Protein AF-A0A0M2KD01-F1 (afdb_monomer)

Mean predicted aligned error: 5.61 Å

Secondary structure (DSSP, 8-state):
-B-HHHHHHHHS---SS-B---GGGEEEE-TTSSEEEEEEEEEEETTEEEEEEEETTEEEEEEEE-SSGGGS--TT-TT--EEEES---

InterPro domains:
  IPR008995 Molybdate/tungstate binding, C-terminal [SSF50331] (18-85)
  IPR013611 Transport-associated OB, type 2 [PF08402] (19-73)

Organism: NCBI:txid65700

Radius of gyration: 12.97 Å; Cα contacts (8 Å, |Δi|>4): 170; chains: 1; bounding box: 30×27×35 Å

pLDDT: mean 83.93, std 12.1, range [38.66, 94.69]

Structure (mmCIF, N/CA/C/O backbone):
data_AF-A0A0M2KD01-F1
#
_entry.id   AF-A0A0M2KD01-F1
#
loop_
_atom_site.group_PDB
_atom_site.id
_atom_site.type_symbol
_atom_site.label_atom_id
_atom_site.label_alt_id
_atom_site.label_comp_id
_atom_site.label_asym_id
_atom_site.label_entity_id
_atom_site.label_seq_id
_atom_site.pdbx_PDB_ins_code
_atom_site.Cartn_x
_atom_site.Cartn_y
_atom_site.Cartn_z
_atom_site.occupancy
_atom_site.B_iso_or_equiv
_atom_site.auth_seq_id
_atom_site.auth_comp_id
_atom_site.auth_asym_id
_atom_site.auth_atom_id
_atom_site.pdbx_PDB_model_num
ATOM 1 N N . MET A 1 1 ? -2.910 9.184 7.763 1.00 84.50 1 MET A N 1
ATOM 2 C CA .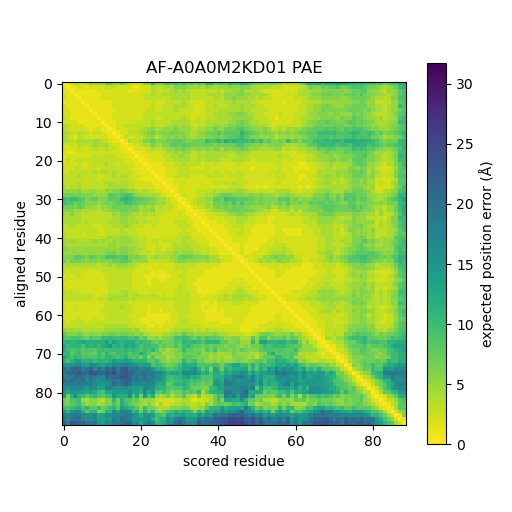 MET A 1 1 ? -3.438 8.828 9.096 1.00 84.50 1 MET A CA 1
ATOM 3 C C . MET A 1 1 ? -4.487 7.761 8.898 1.00 84.50 1 MET A C 1
ATOM 5 O O . MET A 1 1 ? -5.255 7.880 7.952 1.00 84.50 1 MET A O 1
ATOM 9 N N . LEU A 1 2 ? -4.478 6.731 9.732 1.00 89.06 2 LEU A N 1
ATOM 10 C CA . LEU A 1 2 ? -5.461 5.655 9.724 1.00 89.06 2 LEU A CA 1
ATOM 11 C C . LEU A 1 2 ? -6.469 5.887 10.845 1.00 89.06 2 LEU A C 1
ATOM 13 O O . LEU A 1 2 ? -6.091 6.286 11.952 1.00 89.06 2 LEU A O 1
ATOM 17 N N . THR A 1 3 ? -7.743 5.612 10.578 1.00 92.56 3 THR A N 1
ATOM 18 C CA . THR A 1 3 ? -8.738 5.508 11.651 1.00 92.56 3 THR A CA 1
ATOM 19 C C . THR A 1 3 ? -8.442 4.288 12.527 1.00 92.56 3 THR A C 1
ATOM 21 O O . THR A 1 3 ? -7.724 3.374 12.118 1.00 92.56 3 THR A O 1
ATOM 24 N N . VAL A 1 4 ? -9.023 4.249 13.729 1.00 91.56 4 VAL A N 1
ATOM 25 C CA . VAL A 1 4 ? -8.922 3.082 14.621 1.00 91.56 4 VAL A CA 1
ATOM 26 C C . VAL A 1 4 ? -9.415 1.813 13.920 1.00 91.56 4 VAL A C 1
ATOM 28 O O . VAL A 1 4 ? -8.757 0.781 13.991 1.00 91.56 4 VAL A O 1
ATOM 31 N N . GLU A 1 5 ? -10.527 1.898 13.186 1.00 91.00 5 GLU A N 1
ATOM 32 C CA . GLU A 1 5 ? -11.082 0.761 12.447 1.00 91.00 5 GLU A CA 1
ATOM 33 C C . GLU A 1 5 ? -10.147 0.292 11.324 1.00 91.00 5 GLU A C 1
ATOM 35 O O . GLU A 1 5 ? -9.915 -0.905 11.169 1.00 91.00 5 GLU A O 1
ATOM 40 N N . GLN A 1 6 ? -9.553 1.222 10.570 1.00 91.19 6 GLN A N 1
ATOM 41 C CA . GLN A 1 6 ? -8.584 0.891 9.523 1.00 91.19 6 GLN A CA 1
ATOM 42 C C . GLN A 1 6 ? -7.326 0.247 10.109 1.00 91.19 6 GLN A C 1
ATOM 44 O O . GLN A 1 6 ? -6.851 -0.762 9.594 1.00 91.19 6 GLN A O 1
ATOM 49 N N . ALA A 1 7 ? -6.799 0.801 11.202 1.00 88.69 7 ALA A N 1
ATOM 50 C CA . ALA A 1 7 ? -5.630 0.258 11.881 1.00 88.69 7 ALA A CA 1
ATOM 51 C C . ALA A 1 7 ? -5.910 -1.141 12.455 1.00 88.69 7 ALA A C 1
ATOM 53 O O . ALA A 1 7 ? -5.079 -2.040 12.311 1.00 88.69 7 ALA A O 1
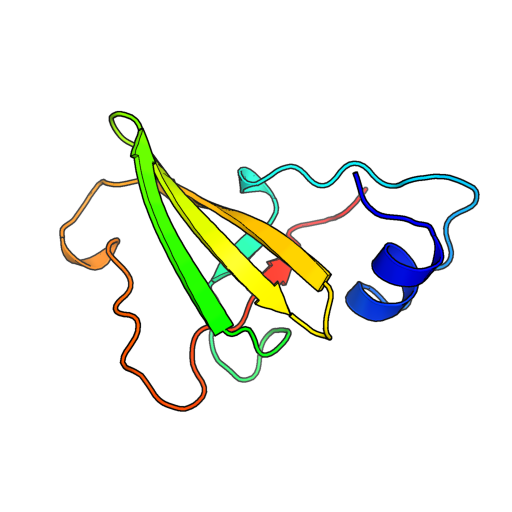ATOM 54 N N . TYR A 1 8 ? -7.098 -1.352 13.027 1.00 89.94 8 TYR A N 1
ATOM 55 C CA . TYR A 1 8 ? -7.544 -2.660 13.495 1.00 89.94 8 TYR A CA 1
ATOM 56 C C . TYR A 1 8 ? -7.670 -3.660 12.344 1.00 89.94 8 TYR A C 1
ATOM 58 O O . TYR A 1 8 ? -7.103 -4.745 12.419 1.00 89.94 8 TYR A O 1
ATOM 66 N N . ARG A 1 9 ? -8.329 -3.283 11.243 1.00 89.12 9 ARG A N 1
ATOM 67 C CA . ARG A 1 9 ? -8.496 -4.145 10.064 1.00 89.12 9 ARG A CA 1
ATOM 68 C C . ARG A 1 9 ? -7.151 -4.609 9.508 1.00 89.12 9 ARG A C 1
ATOM 70 O O . ARG A 1 9 ? -6.995 -5.774 9.170 1.00 89.12 9 ARG A O 1
ATOM 77 N N . LEU A 1 10 ? -6.181 -3.701 9.452 1.00 87.38 10 LEU A N 1
ATOM 78 C CA . LEU A 1 10 ? -4.859 -3.969 8.900 1.00 87.38 10 LEU A CA 1
ATOM 79 C C . LEU A 1 10 ? -3.935 -4.747 9.842 1.00 87.38 10 LEU A C 1
ATOM 81 O O . LEU A 1 10 ? -3.099 -5.508 9.373 1.00 87.38 10 LEU A O 1
ATOM 85 N N . THR A 1 11 ? -4.026 -4.556 11.158 1.00 85.12 11 THR A N 1
ATOM 86 C CA . THR A 1 11 ? -3.024 -5.104 12.097 1.00 85.12 11 THR A CA 1
ATOM 87 C C . THR A 1 11 ? -3.578 -6.131 13.079 1.00 85.12 11 THR A C 1
ATOM 89 O O . THR A 1 11 ? -2.800 -6.804 13.752 1.00 85.12 11 THR A O 1
ATOM 92 N N . GLY A 1 12 ? -4.902 -6.222 13.216 1.00 87.31 12 GLY A N 1
ATOM 93 C CA . GLY A 1 12 ? -5.587 -6.966 14.275 1.00 87.31 12 GLY A CA 1
ATOM 94 C C . GLY A 1 12 ? -5.428 -6.361 15.676 1.00 87.31 12 GLY A C 1
ATOM 95 O O . GLY A 1 12 ? -5.954 -6.917 16.639 1.00 87.31 12 GLY A O 1
ATOM 96 N N . LYS A 1 13 ? -4.709 -5.239 15.823 1.00 87.56 13 LYS A N 1
ATOM 97 C CA . LYS A 1 13 ? -4.458 -4.585 17.113 1.00 87.56 13 LYS A CA 1
ATOM 98 C C . LYS A 1 13 ? -5.490 -3.494 17.384 1.00 87.56 13 LYS A C 1
ATOM 100 O O . LYS A 1 13 ? -5.854 -2.732 16.491 1.00 87.56 13 LYS A O 1
ATOM 105 N N . SER A 1 14 ? -5.945 -3.399 18.629 1.00 87.19 14 SER A N 1
ATOM 106 C CA . SER A 1 14 ? -6.791 -2.298 19.093 1.00 87.19 14 SER A CA 1
ATOM 107 C C . SER A 1 14 ? -5.954 -1.046 19.355 1.00 87.19 14 SER A C 1
ATOM 109 O O . SER A 1 14 ? -4.935 -1.125 20.040 1.00 87.19 14 SER A O 1
ATOM 111 N N . PHE A 1 15 ? -6.423 0.109 18.886 1.00 88.94 15 PHE A N 1
ATOM 112 C CA . PHE A 1 15 ? -5.809 1.414 19.146 1.00 88.94 15 PHE A CA 1
ATOM 113 C C . PHE A 1 15 ? -6.831 2.352 19.787 1.00 88.94 15 PHE A C 1
ATOM 115 O O . PHE A 1 15 ? -8.015 2.297 19.467 1.00 88.94 15 PHE A O 1
ATOM 122 N N . THR A 1 16 ? -6.379 3.229 20.680 1.00 88.75 16 THR A N 1
ATOM 123 C CA . THR A 1 16 ? -7.238 4.212 21.365 1.00 88.75 16 THR A CA 1
ATOM 124 C C . THR A 1 16 ? -7.355 5.541 20.610 1.00 88.75 16 THR A C 1
ATOM 126 O O . THR A 1 16 ? -8.093 6.426 21.033 1.00 88.75 16 THR A O 1
ATOM 129 N N . GLY A 1 17 ? -6.658 5.687 19.479 1.00 89.25 17 GLY A N 1
ATOM 130 C CA . GLY A 1 17 ? -6.644 6.898 18.661 1.00 89.25 17 GLY A CA 1
ATOM 131 C C . GLY A 1 17 ? -6.194 6.631 17.225 1.00 89.25 17 GLY A C 1
ATOM 132 O O . GLY A 1 17 ? -5.879 5.498 16.859 1.00 89.25 17 GLY A O 1
ATOM 133 N N . GLN A 1 18 ? -6.189 7.681 16.397 1.00 88.75 18 GLN A N 1
ATOM 134 C CA . GLN A 1 18 ? -5.709 7.576 15.018 1.00 88.75 18 GLN A CA 1
ATOM 135 C C . GLN A 1 18 ? -4.248 7.129 14.979 1.00 88.75 18 GLN A C 1
ATOM 137 O O . GLN A 1 18 ? -3.430 7.561 15.791 1.00 88.75 18 GLN A O 1
ATOM 142 N N . VAL A 1 19 ? -3.920 6.299 13.992 1.00 90.12 19 VAL A N 1
ATOM 143 C CA . VAL A 1 19 ? -2.578 5.739 13.840 1.00 90.12 19 VAL A CA 1
ATOM 144 C C . VAL A 1 19 ? -1.873 6.407 12.669 1.00 90.12 19 VAL A C 1
ATOM 146 O O . VAL A 1 19 ? -2.356 6.414 11.531 1.00 90.12 19 VAL A O 1
ATOM 149 N N . ALA A 1 20 ? -0.702 6.972 12.940 1.00 89.75 20 ALA A N 1
ATOM 150 C CA . ALA A 1 20 ? 0.203 7.425 11.900 1.00 89.75 20 ALA A CA 1
ATOM 151 C C . ALA A 1 20 ? 0.992 6.225 11.379 1.00 89.75 20 ALA A C 1
ATOM 153 O O . ALA A 1 20 ? 1.703 5.573 12.138 1.00 89.75 20 ALA A O 1
ATOM 154 N N . LEU A 1 21 ? 0.893 5.955 10.080 1.00 87.25 21 LEU A N 1
ATOM 155 C CA . LEU A 1 21 ? 1.729 4.963 9.427 1.00 87.25 21 LEU A CA 1
ATOM 156 C C . LEU A 1 21 ? 2.682 5.675 8.479 1.00 87.25 21 LEU A C 1
ATOM 158 O O . LEU A 1 21 ? 2.251 6.377 7.561 1.00 87.25 21 LEU A O 1
ATOM 162 N N . ARG A 1 22 ? 3.973 5.517 8.745 1.00 90.56 22 ARG A N 1
ATOM 163 C CA . ARG A 1 22 ? 5.026 6.065 7.903 1.00 90.56 22 ARG A CA 1
ATOM 164 C C . ARG A 1 22 ? 5.190 5.187 6.654 1.00 90.56 22 ARG A C 1
ATOM 166 O O . ARG A 1 22 ? 5.186 3.963 6.805 1.00 90.56 22 ARG A O 1
ATOM 173 N N . PRO A 1 23 ? 5.321 5.764 5.446 1.00 91.44 23 PRO A N 1
ATOM 174 C CA . PRO A 1 23 ? 5.465 4.982 4.217 1.00 91.44 23 PRO A CA 1
ATOM 175 C C . PRO A 1 23 ? 6.646 4.003 4.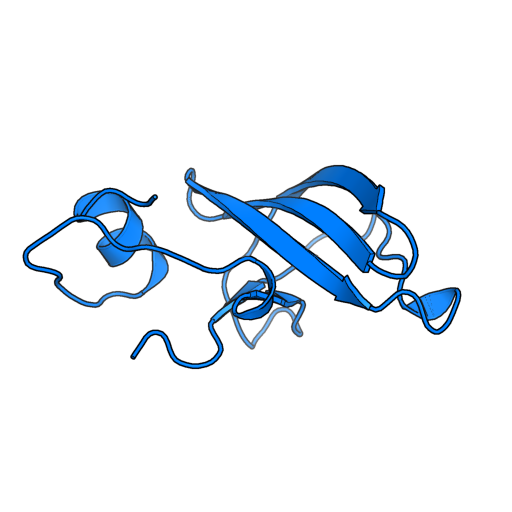236 1.00 91.44 23 PRO A C 1
ATOM 177 O O . PRO A 1 23 ? 6.530 2.895 3.724 1.00 91.44 23 PRO A O 1
ATOM 180 N N . GLU A 1 24 ? 7.760 4.378 4.867 1.00 91.50 24 GLU A N 1
ATOM 181 C CA . GLU A 1 24 ? 8.968 3.555 5.009 1.00 91.50 24 GLU A CA 1
ATOM 182 C C . GLU A 1 24 ? 8.814 2.384 5.996 1.00 91.50 24 GLU A C 1
ATOM 184 O O . GLU A 1 24 ? 9.635 1.469 6.018 1.00 91.50 24 GLU A O 1
ATOM 189 N N . SER A 1 25 ? 7.762 2.395 6.821 1.00 90.12 25 SER A N 1
ATOM 190 C CA . SER A 1 25 ? 7.434 1.300 7.745 1.00 90.12 25 SER A CA 1
ATOM 191 C C . SER A 1 25 ? 6.572 0.214 7.096 1.00 90.12 25 SER A C 1
ATOM 193 O O . SER A 1 25 ? 6.252 -0.786 7.744 1.00 90.12 25 SER A O 1
ATOM 195 N N . VAL A 1 26 ? 6.183 0.399 5.833 1.00 90.81 26 VAL A N 1
ATOM 196 C CA . VAL A 1 26 ? 5.476 -0.595 5.026 1.00 90.81 26 VAL A CA 1
ATOM 197 C C . VAL A 1 26 ? 6.442 -1.125 3.985 1.00 90.81 26 VAL A C 1
ATOM 199 O O . VAL A 1 26 ? 7.125 -0.351 3.323 1.00 90.81 26 VAL A O 1
ATOM 202 N N . THR A 1 27 ? 6.498 -2.440 3.815 1.00 89.88 27 THR A N 1
ATOM 203 C CA . THR A 1 27 ? 7.345 -3.059 2.795 1.00 89.88 27 THR A CA 1
ATOM 204 C C . THR A 1 27 ? 6.582 -4.072 1.978 1.00 89.88 27 THR A C 1
ATOM 206 O O . THR A 1 27 ? 5.640 -4.706 2.458 1.00 89.88 27 THR A O 1
ATOM 209 N N . PHE A 1 28 ? 7.009 -4.235 0.730 1.00 88.88 28 PHE A N 1
ATOM 210 C CA . PHE A 1 28 ? 6.575 -5.355 -0.080 1.00 88.88 28 PHE A CA 1
ATOM 211 C C . PHE A 1 28 ? 7.259 -6.636 0.388 1.00 88.88 28 PHE A C 1
ATOM 213 O O . PHE A 1 28 ? 8.457 -6.655 0.671 1.00 88.88 28 PHE A O 1
ATOM 220 N N . CYS A 1 29 ? 6.491 -7.712 0.481 1.00 85.25 29 CYS A N 1
ATOM 221 C CA . CYS A 1 29 ? 6.974 -9.019 0.896 1.00 85.25 29 CYS A CA 1
ATOM 222 C C . CYS A 1 29 ? 6.415 -10.127 -0.006 1.00 85.25 29 CYS A C 1
ATOM 224 O O . CYS A 1 29 ? 5.687 -9.885 -0.976 1.00 85.25 29 CYS A O 1
ATOM 226 N N . ARG A 1 30 ? 6.815 -11.369 0.283 1.00 78.62 30 ARG A N 1
ATOM 227 C CA . ARG A 1 30 ? 6.274 -12.554 -0.390 1.00 78.62 30 ARG A CA 1
ATOM 228 C C . ARG A 1 30 ? 4.805 -12.754 -0.010 1.00 78.62 30 ARG A C 1
ATOM 230 O O . ARG A 1 30 ? 4.363 -12.304 1.046 1.00 78.62 30 ARG A O 1
ATOM 237 N N . ALA A 1 31 ? 4.051 -13.430 -0.876 1.00 76.06 31 ALA A N 1
ATOM 238 C CA . ALA A 1 31 ? 2.599 -13.513 -0.743 1.00 76.06 31 ALA A CA 1
ATOM 239 C C . ALA A 1 31 ? 2.104 -14.202 0.542 1.00 76.06 31 ALA A C 1
ATOM 241 O O . ALA A 1 31 ? 1.013 -13.911 1.018 1.00 76.06 31 ALA A O 1
ATOM 242 N N . ASP A 1 32 ? 2.930 -15.067 1.118 1.00 80.44 32 ASP A N 1
ATOM 243 C CA . ASP A 1 32 ? 2.717 -15.804 2.363 1.00 80.44 32 ASP A CA 1
ATOM 244 C C . ASP A 1 32 ? 3.076 -15.006 3.632 1.00 80.44 32 ASP A C 1
ATOM 246 O O . ASP A 1 32 ? 2.883 -15.495 4.742 1.00 80.44 32 ASP A O 1
ATOM 250 N N . GLN A 1 33 ? 3.601 -13.782 3.496 1.00 82.12 33 GLN A N 1
ATOM 251 C CA . GLN A 1 33 ? 4.214 -13.031 4.601 1.00 82.12 33 GLN A CA 1
ATOM 252 C C . GLN A 1 33 ? 3.518 -11.709 4.943 1.00 82.12 33 GLN A C 1
ATOM 254 O O . GLN A 1 33 ? 4.057 -10.921 5.728 1.00 82.12 33 GLN A O 1
ATOM 259 N N . GLY A 1 34 ? 2.347 -11.424 4.375 1.00 85.94 34 GLY A N 1
ATOM 260 C CA . GLY A 1 34 ? 1.647 -10.172 4.650 1.00 85.94 34 GLY A CA 1
ATOM 261 C C . GLY A 1 34 ? 0.239 -10.104 4.076 1.00 85.94 34 GLY A C 1
ATOM 262 O O . GLY A 1 34 ? -0.413 -11.116 3.833 1.00 85.94 34 GLY A O 1
ATOM 263 N N . ILE A 1 35 ? -0.227 -8.878 3.860 1.00 87.88 35 ILE A N 1
ATOM 264 C CA . ILE A 1 35 ? -1.584 -8.576 3.410 1.00 87.88 35 ILE A CA 1
ATOM 265 C C . ILE A 1 35 ? -1.584 -8.336 1.909 1.00 87.88 35 ILE A C 1
ATOM 267 O O . ILE A 1 35 ? -0.830 -7.502 1.405 1.00 87.88 35 ILE A O 1
ATOM 271 N N . LYS A 1 36 ? -2.461 -9.039 1.191 1.00 88.19 36 LYS A N 1
ATOM 272 C CA . LYS A 1 36 ? -2.649 -8.827 -0.245 1.00 88.19 36 LYS A CA 1
ATOM 273 C C . LYS A 1 36 ? -3.018 -7.370 -0.529 1.00 88.19 36 LYS A C 1
ATOM 275 O O . LYS A 1 36 ? -3.948 -6.836 0.079 1.00 88.19 36 LYS A O 1
ATOM 280 N N . ALA A 1 37 ? -2.310 -6.758 -1.473 1.00 89.19 37 ALA A N 1
ATOM 281 C CA . ALA A 1 37 ? -2.506 -5.374 -1.863 1.00 89.19 37 ALA A CA 1
ATOM 282 C C . ALA A 1 37 ? -2.573 -5.214 -3.389 1.00 89.19 37 ALA A C 1
ATOM 284 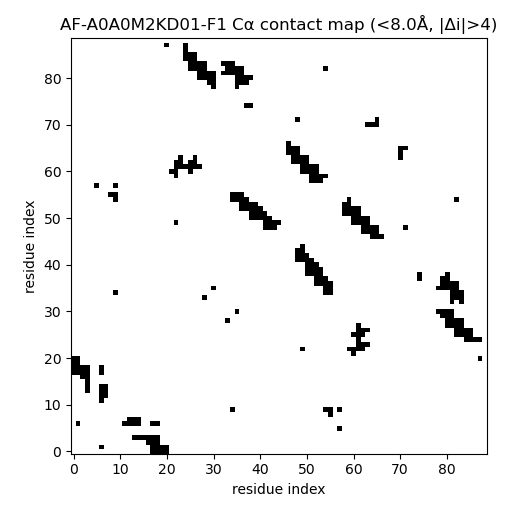O O . ALA A 1 37 ? -2.056 -6.029 -4.148 1.00 89.19 37 ALA A O 1
ATOM 285 N N . GLU A 1 38 ? -3.206 -4.137 -3.841 1.00 88.19 38 GLU A N 1
ATOM 286 C CA . GLU A 1 38 ? -3.215 -3.703 -5.238 1.00 88.19 38 GLU A CA 1
ATOM 287 C C . GLU A 1 38 ? -2.393 -2.418 -5.385 1.00 88.19 38 GLU A C 1
ATOM 289 O O . GLU A 1 38 ? -2.612 -1.468 -4.635 1.00 88.19 38 GLU A O 1
ATOM 294 N N . ILE A 1 39 ? -1.477 -2.353 -6.360 1.00 89.62 39 ILE A N 1
ATOM 295 C CA . ILE A 1 39 ? -0.800 -1.095 -6.721 1.00 89.62 39 ILE A CA 1
ATOM 296 C C . ILE A 1 39 ? -1.767 -0.232 -7.526 1.00 89.62 39 ILE A C 1
ATOM 298 O O . ILE A 1 39 ? -2.132 -0.576 -8.654 1.00 89.62 39 ILE A O 1
ATOM 302 N N . LEU A 1 40 ? -2.126 0.919 -6.963 1.00 91.12 40 LEU A N 1
ATOM 303 C CA . LEU A 1 40 ? -2.966 1.915 -7.620 1.00 91.12 40 LEU A CA 1
ATOM 304 C C . LEU A 1 40 ? -2.123 2.824 -8.522 1.00 91.12 40 LEU A C 1
ATOM 306 O O . LEU A 1 40 ? -2.478 3.068 -9.674 1.00 91.12 40 LEU A O 1
ATOM 310 N N . SER A 1 41 ? -0.993 3.307 -8.004 1.00 91.88 41 SER A N 1
ATOM 311 C CA . SER A 1 41 ? -0.057 4.182 -8.715 1.00 91.88 41 SER A CA 1
ATOM 312 C C . SER A 1 41 ? 1.318 4.181 -8.043 1.00 91.88 41 SER A C 1
ATOM 314 O O . SER A 1 41 ? 1.470 3.700 -6.919 1.00 91.88 41 SER A O 1
ATOM 316 N N . TYR A 1 42 ? 2.318 4.756 -8.708 1.00 92.88 42 TYR A N 1
ATOM 317 C CA . TYR A 1 42 ? 3.620 5.050 -8.114 1.00 92.88 42 TYR A CA 1
ATOM 318 C C . TYR A 1 42 ? 4.165 6.380 -8.640 1.00 92.88 42 TYR A C 1
ATOM 320 O O . TYR A 1 42 ? 3.810 6.805 -9.740 1.00 92.88 42 TYR A O 1
ATOM 328 N N . SER A 1 43 ? 5.034 7.011 -7.854 1.00 92.88 43 SER A N 1
ATOM 329 C CA . SER A 1 43 ? 5.745 8.239 -8.215 1.00 92.88 43 SER A CA 1
ATOM 330 C C . SER A 1 43 ? 7.218 8.122 -7.836 1.00 92.88 43 SER A C 1
ATOM 332 O O . SER A 1 43 ? 7.545 7.559 -6.791 1.00 92.88 43 SER A O 1
ATOM 334 N N . LEU A 1 44 ? 8.103 8.689 -8.657 1.00 92.88 44 LEU A N 1
ATOM 335 C CA . LEU A 1 44 ? 9.530 8.780 -8.355 1.00 92.88 44 LEU A CA 1
ATOM 336 C C . LEU A 1 44 ? 9.832 10.107 -7.642 1.00 92.88 44 LEU A C 1
ATOM 338 O O . LEU A 1 44 ? 9.544 11.179 -8.168 1.00 92.88 44 LEU A O 1
ATOM 342 N N . LEU A 1 45 ? 10.416 10.023 -6.450 1.00 91.75 45 LEU A N 1
ATOM 343 C CA . LEU A 1 45 ? 10.795 11.138 -5.583 1.00 91.75 45 LEU A CA 1
ATOM 344 C C . LEU A 1 45 ? 12.309 11.068 -5.320 1.00 91.75 45 LEU A C 1
ATOM 346 O O . LEU A 1 45 ? 12.760 10.619 -4.266 1.00 91.75 45 LEU A O 1
ATOM 350 N N . GLY A 1 46 ? 13.112 11.452 -6.315 1.00 91.75 46 GLY A N 1
ATOM 351 C CA . GLY A 1 46 ? 14.569 11.288 -6.266 1.00 91.75 46 GLY A CA 1
ATOM 352 C C . GLY A 1 46 ? 14.963 9.808 -6.201 1.00 91.75 46 GLY A C 1
ATOM 353 O O . GLY A 1 46 ? 14.683 9.055 -7.130 1.00 91.75 46 GLY A O 1
ATOM 354 N N . ASN A 1 47 ? 15.570 9.387 -5.086 1.00 92.25 47 ASN A N 1
ATOM 355 C CA . ASN A 1 47 ? 16.000 8.000 -4.848 1.00 92.25 47 ASN A CA 1
ATOM 356 C C . ASN A 1 47 ? 14.931 7.137 -4.153 1.00 92.25 47 ASN A C 1
ATOM 358 O O . ASN A 1 47 ? 15.249 6.059 -3.653 1.00 92.25 47 ASN A O 1
ATOM 362 N N . VAL A 1 48 ? 13.685 7.607 -4.076 1.00 93.25 48 VAL A N 1
ATOM 363 C CA . VAL A 1 48 ? 12.562 6.871 -3.483 1.00 93.25 48 VAL A CA 1
ATOM 364 C C . VAL A 1 48 ? 11.470 6.685 -4.525 1.00 93.25 48 VAL A C 1
ATOM 366 O O . VAL A 1 48 ? 11.063 7.637 -5.186 1.00 93.25 48 VAL A O 1
ATOM 369 N N . ILE A 1 49 ? 10.959 5.466 -4.647 1.00 93.06 49 ILE A N 1
ATOM 370 C CA . ILE A 1 49 ? 9.727 5.160 -5.365 1.00 93.06 49 ILE A CA 1
ATOM 371 C C . ILE A 1 49 ? 8.620 5.070 -4.323 1.00 93.06 49 ILE A C 1
ATOM 373 O O . ILE A 1 49 ? 8.639 4.191 -3.462 1.00 93.06 49 ILE A O 1
ATOM 377 N N . ARG A 1 50 ? 7.657 5.987 -4.396 1.00 94.69 50 ARG A N 1
ATOM 378 C CA . ARG A 1 50 ? 6.490 5.985 -3.517 1.00 94.69 50 ARG A CA 1
ATOM 379 C C . ARG A 1 50 ? 5.324 5.327 -4.226 1.00 94.69 50 ARG A C 1
ATOM 381 O O . ARG A 1 50 ? 4.804 5.871 -5.200 1.00 94.69 50 ARG A O 1
ATOM 388 N N . TYR A 1 51 ? 4.889 4.188 -3.713 1.00 94.44 51 TYR A N 1
ATOM 389 C CA . TYR A 1 51 ? 3.709 3.484 -4.196 1.00 94.44 51 TYR A CA 1
ATOM 390 C C . TYR A 1 51 ? 2.486 3.897 -3.392 1.00 94.44 51 TYR A C 1
ATOM 392 O O . TYR A 1 51 ? 2.541 4.015 -2.169 1.00 94.44 51 TYR A O 1
ATOM 400 N N . ARG A 1 52 ? 1.362 4.055 -4.088 1.00 93.62 52 ARG A N 1
ATOM 401 C CA . ARG A 1 52 ? 0.033 4.063 -3.485 1.00 93.62 52 ARG A CA 1
ATOM 402 C C . ARG A 1 52 ? -0.582 2.694 -3.709 1.00 93.62 52 ARG A C 1
ATOM 404 O O . ARG A 1 52 ? -0.712 2.248 -4.852 1.00 93.62 52 ARG A O 1
ATOM 411 N N . VAL A 1 53 ? -0.963 2.038 -2.623 1.00 92.31 53 VAL A N 1
ATOM 412 C CA . VAL A 1 53 ? -1.509 0.681 -2.655 1.00 92.31 53 VAL A CA 1
ATOM 413 C C . VAL A 1 53 ? -2.832 0.609 -1.909 1.00 92.31 53 VAL A C 1
ATOM 415 O O . VAL A 1 53 ? -3.069 1.401 -1.001 1.00 92.31 53 VAL A O 1
ATOM 418 N N . ARG A 1 54 ? -3.687 -0.346 -2.270 1.00 91.31 54 ARG A N 1
ATOM 419 C CA . ARG A 1 54 ? -4.920 -0.662 -1.543 1.00 91.31 54 ARG A CA 1
ATOM 420 C C . ARG A 1 54 ? -4.810 -2.043 -0.917 1.00 91.31 54 ARG A C 1
ATOM 422 O O . ARG A 1 54 ? -4.631 -3.016 -1.640 1.00 91.31 54 ARG A O 1
ATOM 429 N N . ALA A 1 55 ? -4.947 -2.130 0.400 1.00 90.44 55 ALA A N 1
ATOM 430 C CA . ALA A 1 55 ? -4.923 -3.373 1.167 1.00 90.44 55 ALA A CA 1
ATOM 431 C C . ALA A 1 55 ? -6.126 -3.397 2.115 1.00 90.44 55 ALA A C 1
ATOM 433 O O . ALA A 1 55 ? -6.337 -2.439 2.849 1.00 90.44 55 ALA A O 1
ATOM 434 N N . MET A 1 56 ? -6.938 -4.460 2.084 1.00 90.00 56 MET A N 1
ATOM 435 C CA . MET A 1 56 ? -8.168 -4.573 2.898 1.00 90.00 56 MET A CA 1
A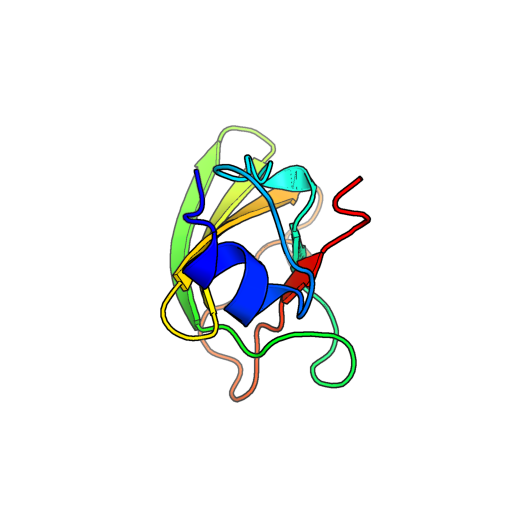TOM 436 C C . MET A 1 56 ? -9.078 -3.326 2.845 1.00 90.00 56 MET A C 1
ATOM 438 O O . MET A 1 56 ? -9.629 -2.894 3.859 1.00 90.00 56 MET A O 1
ATOM 442 N N . ASP A 1 57 ? -9.220 -2.741 1.651 1.00 90.06 57 ASP A N 1
ATOM 443 C CA . ASP A 1 57 ? -9.990 -1.509 1.408 1.00 90.06 57 ASP A CA 1
ATOM 444 C C . ASP A 1 57 ? -9.438 -0.250 2.117 1.00 90.06 57 ASP A C 1
ATOM 446 O O . ASP A 1 57 ? -10.117 0.756 2.293 1.00 90.06 57 ASP A O 1
ATOM 450 N N . VAL A 1 58 ? -8.162 -0.286 2.507 1.00 91.69 58 VAL A N 1
ATOM 451 C CA . VAL A 1 58 ? -7.425 0.851 3.061 1.00 91.69 58 VAL A CA 1
ATOM 452 C C . VAL A 1 58 ? -6.314 1.248 2.101 1.00 91.69 58 VAL A C 1
ATOM 454 O O . VAL A 1 58 ? -5.550 0.406 1.627 1.00 91.69 58 VAL A O 1
ATOM 457 N N . GLU A 1 59 ? -6.213 2.541 1.808 1.00 92.44 59 GLU A N 1
ATOM 458 C CA . GLU A 1 59 ? -5.119 3.064 0.998 1.00 92.44 59 GLU A CA 1
ATOM 459 C C . GLU A 1 59 ? -3.890 3.371 1.851 1.00 92.44 59 GLU A C 1
ATOM 461 O O . GLU A 1 59 ? -3.975 4.044 2.878 1.00 92.44 59 GLU A O 1
ATOM 466 N N . LEU A 1 60 ? -2.739 2.886 1.396 1.00 92.81 60 LEU A N 1
ATOM 467 C CA . LEU A 1 60 ? -1.455 3.008 2.069 1.00 92.81 60 LEU A CA 1
ATOM 468 C C . LEU A 1 60 ? -0.410 3.582 1.117 1.00 92.81 60 LEU A C 1
ATOM 470 O O . LEU A 1 60 ? -0.503 3.451 -0.107 1.00 92.81 60 LEU A O 1
ATOM 474 N N . LEU A 1 61 ? 0.605 4.199 1.712 1.00 93.62 61 LEU A N 1
ATOM 475 C CA . LEU A 1 61 ? 1.821 4.605 1.025 1.00 93.62 61 LEU A CA 1
ATOM 476 C C . LEU A 1 61 ? 2.944 3.643 1.405 1.00 93.62 61 LEU A C 1
ATOM 478 O O . LEU A 1 61 ? 3.030 3.233 2.561 1.00 93.62 61 LEU A O 1
ATOM 482 N N . VAL A 1 62 ? 3.778 3.297 0.42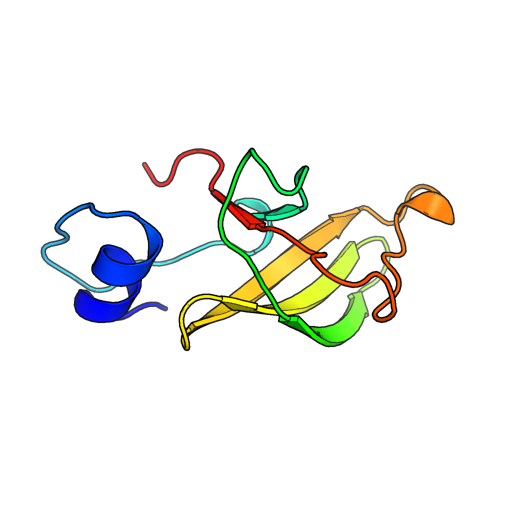9 1.00 93.62 62 VAL A N 1
ATOM 483 C CA . VAL A 1 62 ? 4.935 2.409 0.596 1.00 93.62 62 VAL A CA 1
ATOM 484 C C . VAL A 1 62 ? 6.128 3.068 -0.075 1.00 93.62 62 VAL A C 1
ATOM 486 O O . VAL A 1 62 ? 6.072 3.338 -1.277 1.00 93.62 62 VAL A O 1
ATOM 489 N N . ASP A 1 63 ? 7.188 3.320 0.685 1.00 93.94 63 ASP A N 1
ATOM 490 C CA . ASP A 1 63 ? 8.426 3.881 0.148 1.00 93.94 63 ASP A CA 1
ATOM 491 C C . ASP A 1 63 ? 9.455 2.775 -0.085 1.00 93.94 63 ASP A C 1
ATOM 493 O O . ASP A 1 63 ? 9.812 2.029 0.825 1.00 93.94 63 ASP A O 1
ATOM 497 N N . VAL A 1 64 ? 9.952 2.693 -1.317 1.00 91.75 64 VAL A N 1
ATOM 498 C CA . VAL A 1 64 ? 11.016 1.772 -1.731 1.00 91.75 64 VAL A CA 1
ATOM 499 C C . VAL A 1 64 ? 12.208 2.595 -2.199 1.00 91.75 64 VAL A C 1
ATOM 501 O O . VAL A 1 64 ? 12.044 3.573 -2.926 1.00 91.75 64 VAL A O 1
ATOM 504 N N . LEU A 1 65 ? 13.419 2.226 -1.787 1.00 90.50 65 LEU A N 1
ATOM 505 C CA . LEU A 1 65 ? 14.627 2.880 -2.287 1.00 90.50 65 LEU A CA 1
ATOM 506 C C . LEU A 1 65 ? 14.880 2.462 -3.738 1.00 90.50 65 LEU A C 1
ATOM 508 O O . LEU A 1 65 ? 14.861 1.281 -4.043 1.00 90.50 65 LEU A O 1
ATOM 512 N N . ASN A 1 66 ? 15.155 3.427 -4.609 1.00 87.88 66 ASN A N 1
ATOM 513 C CA . ASN A 1 66 ? 15.493 3.208 -6.011 1.00 87.88 66 ASN A CA 1
ATOM 514 C C . ASN A 1 66 ? 17.014 3.052 -6.164 1.00 87.88 66 ASN A C 1
ATOM 516 O O . ASN A 1 66 ? 17.705 4.022 -6.483 1.00 87.88 66 ASN A O 1
ATOM 520 N N . ARG A 1 67 ? 17.557 1.873 -5.849 1.00 86.94 67 ARG A N 1
ATOM 521 C CA . ARG A 1 67 ? 19.003 1.587 -5.944 1.00 86.94 67 ARG A CA 1
ATOM 522 C C . ARG A 1 67 ? 19.346 0.745 -7.172 1.00 86.94 67 ARG A C 1
ATOM 524 O O . ARG A 1 67 ? 20.468 0.831 -7.662 1.00 86.94 67 ARG A O 1
ATOM 531 N N . SER A 1 68 ? 18.391 -0.043 -7.656 1.00 83.00 68 SER A N 1
ATOM 532 C CA . SER A 1 68 ? 18.486 -0.928 -8.815 1.00 83.00 68 SER A CA 1
ATOM 533 C C . SER A 1 68 ? 17.194 -0.868 -9.644 1.00 83.00 68 SER A C 1
ATOM 535 O O . SER A 1 68 ? 16.124 -0.646 -9.077 1.00 83.00 68 SER A O 1
ATOM 537 N N . PRO A 1 69 ? 17.239 -1.136 -10.964 1.00 74.44 69 PRO A N 1
ATOM 538 C CA . PRO A 1 69 ? 16.038 -1.370 -11.770 1.00 74.44 69 PRO A CA 1
ATOM 539 C C . PRO A 1 69 ? 15.079 -2.421 -11.183 1.00 74.44 69 PRO A C 1
ATOM 541 O O . PRO A 1 69 ? 13.871 -2.309 -11.377 1.00 74.44 69 PRO A O 1
ATOM 544 N N . ASP A 1 70 ? 15.599 -3.400 -10.436 1.00 77.38 70 ASP A N 1
ATOM 545 C CA . ASP A 1 70 ? 14.799 -4.450 -9.785 1.00 77.38 70 ASP A CA 1
ATOM 546 C C . ASP A 1 70 ? 13.931 -3.932 -8.620 1.00 77.38 70 ASP A C 1
ATOM 548 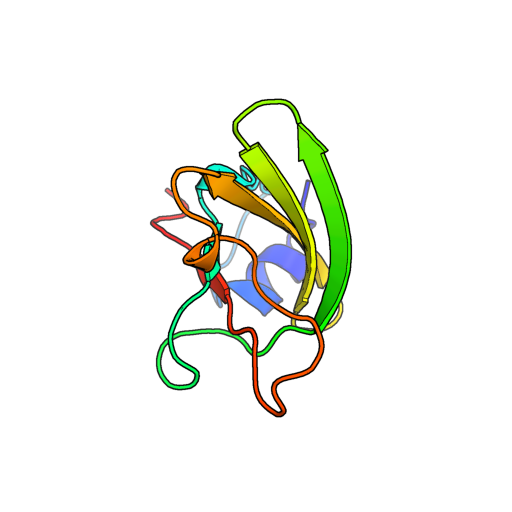O O . ASP A 1 70 ? 12.967 -4.592 -8.222 1.00 77.38 70 ASP A O 1
ATOM 552 N N . ASP A 1 71 ? 14.233 -2.741 -8.090 1.00 78.44 71 ASP A N 1
ATOM 553 C CA . ASP A 1 71 ? 13.446 -2.096 -7.029 1.00 78.44 71 ASP A CA 1
ATOM 554 C C . ASP A 1 71 ? 12.131 -1.497 -7.570 1.00 78.44 71 ASP A C 1
ATOM 556 O O . ASP A 1 71 ? 11.216 -1.152 -6.809 1.00 78.44 71 ASP A O 1
ATOM 560 N N . LEU A 1 72 ? 12.003 -1.374 -8.899 1.00 78.12 72 LEU A N 1
ATOM 561 C CA . LEU A 1 72 ? 10.758 -0.971 -9.539 1.00 78.12 72 LEU A CA 1
ATOM 562 C C . LEU A 1 72 ? 9.830 -2.180 -9.681 1.00 78.12 72 LEU A C 1
ATOM 564 O O . LEU A 1 72 ? 10.010 -3.079 -10.498 1.00 78.12 72 LEU A O 1
ATOM 568 N N . HIS A 1 73 ? 8.770 -2.160 -8.894 1.00 76.00 73 HIS A N 1
ATOM 569 C CA . HIS A 1 73 ? 7.818 -3.237 -8.762 1.00 76.00 73 HIS A CA 1
ATOM 570 C C . HIS A 1 73 ? 6.681 -3.100 -9.784 1.00 76.00 73 HIS A C 1
ATOM 572 O O . HIS A 1 73 ? 5.912 -2.132 -9.742 1.00 76.00 73 HIS A O 1
ATOM 578 N N . PRO A 1 74 ? 6.541 -4.057 -10.720 1.00 69.25 74 PRO A N 1
ATOM 579 C CA . PRO A 1 74 ? 5.555 -3.956 -11.781 1.00 69.25 74 PRO A CA 1
ATOM 580 C C . PRO A 1 74 ? 4.142 -4.236 -11.261 1.00 69.25 74 PRO A C 1
ATOM 582 O O . PRO A 1 74 ? 3.902 -5.155 -10.482 1.00 69.25 74 PRO A O 1
ATOM 585 N N . ARG A 1 75 ? 3.161 -3.509 -11.804 1.00 64.38 75 ARG A N 1
ATOM 586 C CA . ARG A 1 75 ? 1.726 -3.687 -11.506 1.00 64.38 75 ARG A CA 1
ATOM 587 C C . ARG A 1 75 ? 1.156 -5.059 -11.932 1.00 64.38 75 ARG A C 1
ATOM 589 O O . ARG A 1 75 ? 0.028 -5.379 -11.586 1.00 64.38 75 ARG A O 1
ATOM 596 N N . ARG A 1 76 ? 1.886 -5.857 -12.724 1.00 56.91 76 ARG A N 1
ATOM 597 C CA . ARG A 1 76 ? 1.348 -6.991 -13.510 1.00 56.91 76 ARG A CA 1
ATOM 598 C C . ARG A 1 76 ? 1.612 -8.399 -12.955 1.00 56.91 76 ARG A C 1
ATOM 600 O O . ARG A 1 76 ? 1.519 -9.353 -13.720 1.00 56.91 76 ARG A O 1
ATOM 607 N N . ILE A 1 77 ? 1.906 -8.568 -11.668 1.00 58.78 77 ILE A N 1
ATOM 608 C CA . ILE A 1 77 ? 2.106 -9.911 -11.094 1.00 58.78 77 ILE A CA 1
ATOM 609 C C . ILE A 1 77 ? 0.838 -10.335 -10.325 1.00 58.78 77 ILE A C 1
ATOM 611 O O . ILE A 1 77 ? 0.540 -9.758 -9.282 1.00 58.78 77 ILE A O 1
ATOM 615 N N . PRO A 1 78 ? 0.057 -11.324 -10.805 1.00 54.78 78 PRO A N 1
ATOM 616 C CA . PRO A 1 78 ? -1.140 -11.795 -10.109 1.00 54.78 78 PRO A CA 1
ATOM 617 C C . PRO A 1 78 ? -0.808 -12.327 -8.709 1.00 54.78 78 PRO A C 1
ATOM 619 O O . PRO A 1 78 ? 0.094 -13.144 -8.550 1.00 54.78 78 PRO A O 1
ATOM 622 N N . GLY A 1 79 ? -1.546 -11.881 -7.688 1.00 56.16 79 GLY A N 1
ATOM 623 C CA . GLY A 1 79 ? -1.274 -12.252 -6.289 1.00 56.16 79 GLY A CA 1
ATOM 624 C C . GLY A 1 79 ? -0.190 -11.409 -5.61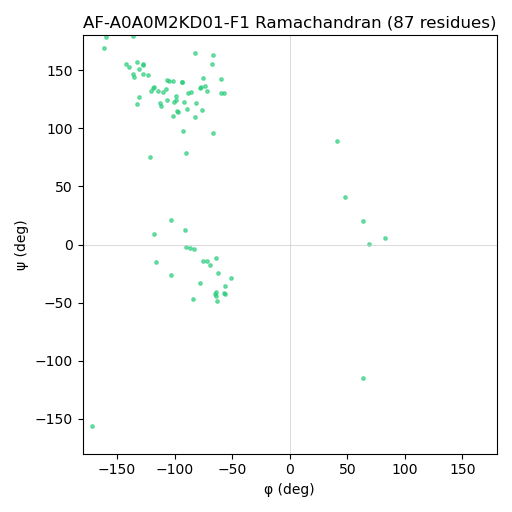1 1.00 56.16 79 GLY A C 1
ATOM 625 O O . GLY A 1 79 ? 0.165 -11.680 -4.467 1.00 56.16 79 GLY A O 1
ATOM 626 N N . TRP A 1 80 ? 0.293 -10.375 -6.294 1.00 60.78 80 TRP A N 1
ATOM 627 C CA . TRP A 1 80 ? 1.342 -9.480 -5.838 1.00 60.78 80 TRP A CA 1
ATOM 628 C C . TRP A 1 80 ? 0.944 -8.020 -6.167 1.00 60.78 80 TRP A C 1
ATOM 630 O O . TRP A 1 80 ? 0.275 -7.788 -7.176 1.00 60.78 80 TRP A O 1
ATOM 640 N N . PRO A 1 81 ? 1.317 -7.020 -5.352 1.00 67.12 81 PRO A N 1
ATOM 641 C CA . PRO A 1 81 ? 2.145 -7.122 -4.160 1.00 67.12 81 PRO A CA 1
ATOM 642 C C . PRO A 1 81 ? 1.400 -7.562 -2.897 1.00 67.12 81 PRO A C 1
ATOM 644 O O . PRO A 1 81 ? 0.176 -7.509 -2.787 1.00 67.12 81 PRO A O 1
ATOM 647 N N . VAL A 1 82 ? 2.189 -7.950 -1.903 1.00 73.88 82 VAL A N 1
ATOM 648 C CA . VAL A 1 82 ? 1.750 -8.159 -0.526 1.00 73.88 82 VAL A CA 1
ATOM 649 C C . VAL A 1 82 ? 2.525 -7.193 0.358 1.00 73.88 82 VAL A C 1
ATOM 651 O O . VAL A 1 82 ? 3.724 -7.019 0.153 1.00 73.88 82 VAL A O 1
ATOM 654 N N . VAL A 1 83 ? 1.842 -6.517 1.283 1.00 77.44 83 VAL A N 1
ATOM 655 C CA . VAL A 1 83 ? 2.456 -5.543 2.192 1.00 77.44 83 VAL A CA 1
ATOM 656 C C . VAL A 1 83 ? 2.561 -6.086 3.608 1.00 77.44 83 VAL A C 1
ATOM 658 O O . VAL A 1 83 ? 1.650 -6.747 4.109 1.00 77.44 83 VAL A O 1
ATOM 661 N N . LYS A 1 84 ? 3.668 -5.770 4.273 1.00 82.38 84 LYS A N 1
ATOM 662 C CA . LYS A 1 84 ? 3.897 -6.053 5.689 1.00 82.38 84 LYS A CA 1
ATOM 663 C C . LYS A 1 84 ? 4.307 -4.776 6.414 1.00 82.38 84 LYS A C 1
ATOM 665 O O . LYS A 1 84 ? 5.003 -3.930 5.859 1.00 82.38 84 LYS A O 1
ATOM 670 N N . TYR A 1 85 ? 3.897 -4.667 7.673 1.00 78.75 85 TYR A N 1
ATOM 671 C CA . TYR A 1 85 ? 4.349 -3.617 8.581 1.00 78.75 85 TYR A CA 1
ATOM 672 C C . TYR A 1 85 ? 5.624 -4.053 9.300 1.00 78.75 85 TYR A C 1
ATOM 674 O O . TYR A 1 85 ? 5.675 -5.137 9.888 1.00 78.75 85 TYR A O 1
ATOM 682 N N . ILE A 1 86 ? 6.637 -3.195 9.302 1.00 62.97 86 ILE A N 1
ATOM 683 C CA . ILE A 1 86 ? 7.818 -3.358 10.147 1.00 62.97 86 ILE A CA 1
ATOM 684 C C . ILE A 1 86 ? 7.534 -2.583 11.433 1.00 62.97 86 ILE A C 1
ATOM 686 O O . ILE A 1 86 ? 7.655 -1.366 11.447 1.00 62.97 86 ILE A O 1
ATOM 690 N N . ASN A 1 87 ? 7.085 -3.297 12.474 1.00 50.75 87 ASN A N 1
ATOM 691 C CA . ASN A 1 87 ? 6.771 -2.779 13.813 1.00 50.75 87 ASN A CA 1
ATOM 692 C C . ASN A 1 87 ? 6.048 -1.417 13.827 1.00 50.75 87 ASN A C 1
ATOM 694 O O . ASN A 1 87 ? 6.666 -0.368 13.986 1.00 50.75 87 ASN A O 1
ATOM 698 N N . ALA A 1 88 ? 4.713 -1.447 13.778 1.00 44.03 88 ALA A N 1
ATOM 699 C CA . ALA A 1 88 ? 3.934 -0.385 14.408 1.00 44.03 88 ALA A CA 1
ATOM 700 C C . ALA A 1 88 ? 4.160 -0.504 15.926 1.00 44.03 88 ALA A C 1
ATOM 702 O O . ALA A 1 88 ? 3.582 -1.396 16.562 1.00 44.03 88 ALA A O 1
ATOM 703 N N . ALA A 1 89 ? 5.113 0.285 16.432 1.00 38.66 89 ALA A N 1
ATOM 704 C CA . ALA A 1 89 ? 5.328 0.514 17.857 1.00 38.66 89 ALA A CA 1
ATOM 705 C C . ALA A 1 89 ? 4.113 1.226 18.462 1.00 38.66 89 ALA A C 1
ATOM 707 O O . ALA A 1 89 ? 3.537 2.092 17.760 1.00 38.66 89 ALA A O 1
#

Nearest PDB structures (foldseek):
  1fr3-assembly1_A  TM=6.180E-01  e=2.320E-01  Sporomusa ovata
  4jx5-assembly1_C  TM=6.258E-01  e=4.727E-01  Rhizobium etli CFN 42
  5yao-assembly2_B  TM=7.367E-01  e=2.801E+00  Rhodococcus erythropolis
  4pit-assembly2_D  TM=2.252E-01  e=4.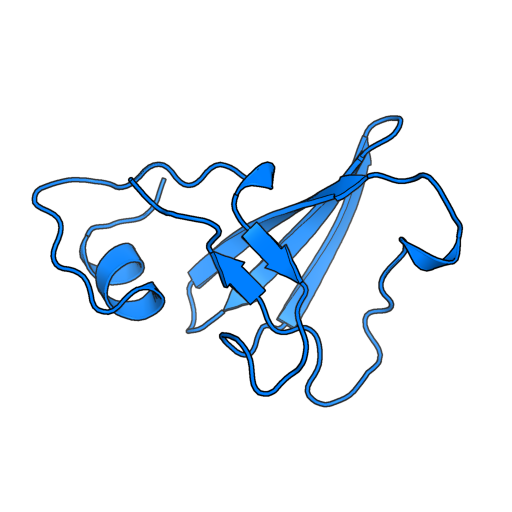777E+00  Musa acuminata

Solvent-accessible surface area (backbone atoms only — not comparable to full-atom values): 5302 Å² total; per-residue (Å²): 119,32,51,39,68,55,45,23,72,75,67,75,46,90,56,97,51,72,42,82,74,59,31,73,39,27,42,80,48,56,64,93,65,45,45,65,31,43,71,76,50,71,47,81,60,87,58,30,38,40,32,36,32,39,38,93,92,40,81,44,54,31,47,38,64,57,85,49,82,81,57,62,78,72,84,82,45,89,79,44,49,7,42,32,73,62,73,90,124

Foldseek 3Di:
DAAQVRCCLQPVDGDPGGADDDQQQKDWDDLVAAFFKAFPDWDDDPQWIWTWIATSNDTGIHIFGNPDPVSDDDRPDPSDTGMDGNDPD

Sequence (89 aa):
MLTVEQAYRLTGKSFTGQVALRPESVTFCRADQGIKAEILSYSLLGNVIRYRVRAMDVELLVDVLNRSPDDLHPRRIPGWPVVKYINAA